Protein AF-A0A2E7S0J6-F1 (afdb_monomer_lite)

Secondary structure (DSSP, 8-state):
-HHHHHHHHTT----------HHHHHHHHHHHHHHHHHHHHS----EETTEE-S-TTTTTS----------PPPHHHHHHHHHHHHHHHHHHHHH---

Structure (mmCIF, N/CA/C/O backbone):
data_AF-A0A2E7S0J6-F1
#
_entry.id   AF-A0A2E7S0J6-F1
#
loop_
_atom_site.group_PDB
_atom_site.id
_atom_site.type_symbol
_atom_site.label_atom_id
_atom_site.label_alt_id
_atom_site.label_comp_id
_atom_site.label_asym_id
_atom_site.label_entity_id
_atom_site.label_seq_id
_atom_site.pdbx_PDB_ins_code
_atom_site.Cartn_x
_atom_site.Cartn_y
_atom_site.Cartn_z
_atom_site.occupancy
_atom_site.B_iso_or_equiv
_atom_site.auth_seq_id
_atom_site.auth_comp_id
_atom_site.auth_asym_id
_atom_site.auth_atom_id
_atom_site.pdbx_PDB_model_num
ATOM 1 N N . MET A 1 1 ? 84.518 6.865 -29.462 1.00 58.78 1 MET A N 1
ATOM 2 C CA . MET A 1 1 ? 83.332 7.429 -30.148 1.00 58.78 1 MET A CA 1
ATOM 3 C C . MET A 1 1 ? 82.406 6.373 -30.753 1.00 58.78 1 MET A C 1
ATOM 5 O O . MET A 1 1 ? 81.210 6.608 -30.742 1.00 58.78 1 MET A O 1
ATOM 9 N N . SER A 1 2 ? 82.886 5.210 -31.217 1.00 65.56 2 SER A N 1
ATOM 10 C CA . SER A 1 2 ? 82.005 4.215 -31.869 1.00 65.56 2 SER A CA 1
ATOM 11 C C . SER A 1 2 ? 81.203 3.312 -30.915 1.00 65.56 2 SER A C 1
ATOM 13 O O . SER A 1 2 ? 80.087 2.933 -31.247 1.00 65.56 2 SER A O 1
ATOM 15 N N . VAL A 1 3 ? 81.722 2.993 -29.720 1.00 69.75 3 VAL A N 1
ATOM 16 C CA . VAL A 1 3 ? 81.033 2.088 -28.767 1.00 69.75 3 VAL A CA 1
ATOM 17 C C . VAL A 1 3 ? 79.900 2.761 -27.982 1.00 69.75 3 VAL A C 1
ATOM 19 O O . VAL A 1 3 ? 78.890 2.122 -27.703 1.00 69.75 3 VAL A O 1
ATOM 22 N N . GLU A 1 4 ? 80.011 4.063 -27.696 1.00 66.81 4 GLU A N 1
ATOM 23 C CA . GLU A 1 4 ? 78.923 4.835 -27.069 1.00 66.81 4 GLU A CA 1
ATOM 24 C C . GLU A 1 4 ? 77.721 5.004 -28.006 1.00 66.81 4 GLU A C 1
ATOM 26 O O . GLU A 1 4 ? 76.576 4.984 -27.559 1.00 66.81 4 GLU A O 1
ATOM 31 N N . LEU A 1 5 ? 77.969 5.128 -29.315 1.00 67.00 5 LEU A N 1
ATOM 32 C CA . LEU A 1 5 ? 76.901 5.241 -30.306 1.00 67.00 5 LEU A CA 1
ATOM 33 C C . LEU A 1 5 ? 76.135 3.918 -30.449 1.00 67.00 5 LEU A C 1
ATOM 35 O O . LEU A 1 5 ? 74.914 3.931 -30.565 1.00 67.00 5 LEU A O 1
ATOM 39 N N . ILE A 1 6 ? 76.837 2.782 -30.370 1.00 65.06 6 ILE A N 1
ATOM 40 C CA . ILE A 1 6 ? 76.232 1.443 -30.430 1.00 65.06 6 ILE A CA 1
ATOM 41 C C . ILE A 1 6 ? 75.335 1.181 -29.210 1.00 65.06 6 ILE A C 1
ATOM 43 O O . ILE A 1 6 ? 74.205 0.735 -29.382 1.00 65.06 6 ILE A O 1
ATOM 47 N N . LEU A 1 7 ? 75.765 1.542 -27.994 1.00 63.56 7 LEU A N 1
ATOM 48 C CA . LEU A 1 7 ? 74.927 1.385 -26.792 1.00 63.56 7 LEU A CA 1
ATOM 49 C C . LEU A 1 7 ? 73.720 2.334 -26.760 1.00 63.56 7 LEU A C 1
ATOM 51 O O . LEU A 1 7 ? 72.706 2.032 -26.133 1.00 63.56 7 LEU A O 1
ATOM 55 N N . ARG A 1 8 ? 73.801 3.473 -27.452 1.00 63.22 8 ARG A N 1
ATOM 56 C CA . ARG A 1 8 ? 72.710 4.451 -27.531 1.00 63.22 8 ARG A CA 1
ATOM 57 C C . ARG A 1 8 ? 71.636 4.076 -28.560 1.00 63.22 8 ARG A C 1
ATOM 59 O O . ARG A 1 8 ? 70.499 4.521 -28.415 1.00 63.22 8 ARG A O 1
ATOM 66 N N . LEU A 1 9 ? 71.954 3.245 -29.556 1.00 58.62 9 LEU A N 1
ATOM 67 C CA . LEU A 1 9 ? 70.972 2.760 -30.536 1.00 58.62 9 LEU A CA 1
ATOM 68 C C . LEU A 1 9 ? 70.110 1.600 -30.014 1.00 58.62 9 LEU A C 1
ATOM 70 O O . LEU A 1 9 ? 68.964 1.483 -30.437 1.00 58.62 9 LEU A O 1
ATOM 74 N N . GLU A 1 10 ? 70.599 0.832 -29.037 1.00 60.88 10 GLU A N 1
ATOM 75 C CA . GLU A 1 10 ? 69.821 -0.233 -28.379 1.00 60.88 10 GLU A CA 1
ATOM 76 C C . GLU A 1 10 ? 68.797 0.315 -27.364 1.00 60.88 10 GLU A C 1
ATOM 78 O O . GLU A 1 10 ? 67.852 -0.361 -26.970 1.00 60.88 10 GLU A O 1
ATOM 83 N N . GLN A 1 11 ? 68.943 1.579 -26.953 1.00 57.50 11 GLN A N 1
ATOM 84 C CA . GLN A 1 11 ? 68.026 2.247 -26.025 1.00 57.50 11 GLN A CA 1
ATOM 85 C C . GLN A 1 11 ? 66.912 3.041 -26.718 1.00 57.50 11 GLN A C 1
ATOM 87 O O . GLN A 1 11 ? 66.322 3.917 -26.089 1.00 57.50 11 GLN A O 1
ATOM 92 N N . ARG A 1 12 ? 66.581 2.784 -27.991 1.00 54.62 12 ARG A N 1
ATOM 93 C CA . ARG A 1 12 ? 65.326 3.305 -28.560 1.00 54.62 12 ARG A CA 1
ATOM 94 C C . ARG A 1 12 ? 64.171 2.572 -27.865 1.00 54.62 12 ARG A C 1
ATOM 96 O O . ARG A 1 12 ? 63.963 1.401 -28.171 1.00 54.62 12 ARG A O 1
ATOM 103 N N . PRO A 1 13 ? 63.408 3.204 -26.948 1.00 55.19 13 PRO A N 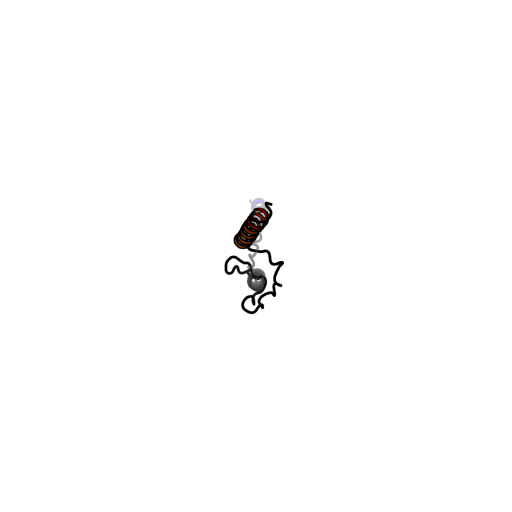1
ATOM 104 C CA . PRO A 1 13 ? 62.209 2.565 -26.444 1.00 55.19 13 PRO A CA 1
ATOM 105 C C . PRO A 1 13 ? 61.299 2.327 -27.646 1.00 55.19 13 PRO A C 1
ATOM 107 O O . PRO A 1 13 ? 60.993 3.254 -28.401 1.00 55.19 13 PRO A O 1
ATOM 110 N N . GLU A 1 14 ? 60.921 1.071 -27.844 1.00 60.53 14 GLU A N 1
ATOM 111 C CA . GLU A 1 14 ? 59.911 0.678 -28.808 1.00 60.53 14 GLU A CA 1
ATOM 112 C C . GLU A 1 14 ? 58.650 1.499 -28.520 1.00 60.53 14 GLU A C 1
ATOM 114 O O . GLU A 1 14 ? 57.999 1.337 -27.482 1.00 60.53 14 GLU A O 1
ATOM 119 N N . SER A 1 15 ? 58.362 2.461 -29.401 1.00 60.53 15 SER A N 1
ATOM 120 C CA . SER A 1 15 ? 57.162 3.285 -29.335 1.00 60.53 15 SER A CA 1
ATOM 121 C C . SER A 1 15 ? 55.959 2.362 -29.451 1.00 60.53 15 SER A C 1
ATOM 123 O O . SER A 1 15 ? 55.532 2.027 -30.553 1.00 60.53 15 SER A O 1
ATOM 125 N N . ARG A 1 16 ? 55.415 1.934 -28.308 1.00 64.44 16 ARG A N 1
ATOM 126 C CA . ARG A 1 16 ? 54.179 1.156 -28.269 1.00 64.44 16 ARG A CA 1
ATOM 127 C C . ARG A 1 16 ? 53.093 2.010 -28.918 1.00 64.44 16 ARG A C 1
ATOM 129 O O . ARG A 1 16 ? 52.793 3.082 -28.383 1.00 64.44 16 ARG A O 1
ATOM 136 N N . PRO A 1 17 ? 52.481 1.588 -30.036 1.00 57.62 17 PRO A N 1
ATOM 137 C CA . PRO A 1 17 ? 51.315 2.292 -30.529 1.00 57.62 17 PRO A CA 1
ATOM 138 C C . PRO A 1 17 ? 50.252 2.192 -29.436 1.00 57.62 17 PRO A C 1
ATOM 140 O O . PRO A 1 17 ? 49.837 1.097 -29.052 1.00 57.62 17 PRO A O 1
ATOM 143 N N . HIS A 1 18 ? 49.822 3.335 -28.898 1.00 60.22 18 HIS A N 1
ATOM 144 C CA . HIS A 1 18 ? 48.632 3.386 -28.062 1.00 60.22 18 HIS A CA 1
ATOM 145 C C . HIS A 1 18 ? 47.432 3.110 -28.973 1.00 60.22 18 HIS A C 1
ATOM 147 O O . HIS A 1 18 ? 46.756 4.016 -29.460 1.00 60.22 18 HIS A O 1
ATOM 153 N N . MET A 1 19 ? 47.191 1.826 -29.235 1.00 56.31 19 MET A N 1
ATOM 154 C CA . MET A 1 19 ? 45.958 1.341 -29.821 1.00 56.31 19 MET A CA 1
ATOM 155 C C . MET A 1 19 ? 44.833 1.749 -28.871 1.00 56.31 19 MET A C 1
ATOM 157 O O . MET A 1 19 ? 44.598 1.117 -27.835 1.00 56.31 19 MET A O 1
ATOM 161 N N . MET A 1 20 ? 44.097 2.806 -29.223 1.00 60.69 20 MET A N 1
ATOM 162 C CA . MET A 1 20 ? 42.721 2.953 -28.756 1.00 60.69 20 MET A CA 1
ATOM 163 C C . MET A 1 20 ? 41.924 1.828 -29.403 1.00 60.69 20 MET A C 1
ATOM 165 O O . MET A 1 20 ? 41.312 1.973 -30.452 1.00 60.69 20 MET A O 1
ATOM 169 N N . SER A 1 21 ? 42.028 0.666 -28.765 1.00 59.28 21 SER A N 1
ATOM 170 C CA . SER A 1 21 ? 41.320 -0.546 -29.107 1.00 59.28 21 SER A CA 1
ATOM 171 C C . SER A 1 21 ? 39.831 -0.229 -29.150 1.00 59.28 21 SER A C 1
ATOM 173 O O . SER A 1 21 ? 39.256 0.204 -28.150 1.00 59.28 21 SER A O 1
ATOM 175 N N . THR A 1 22 ? 39.203 -0.459 -30.300 1.00 61.31 22 THR A N 1
ATOM 176 C CA . THR A 1 22 ? 37.746 -0.461 -30.500 1.00 61.31 22 THR A CA 1
ATOM 177 C C . THR A 1 22 ? 37.030 -1.267 -29.403 1.00 61.31 22 THR A C 1
ATOM 179 O O . THR A 1 22 ? 35.914 -0.941 -29.007 1.00 61.31 22 THR A O 1
ATOM 182 N N . SER A 1 23 ? 37.731 -2.238 -28.807 1.00 63.56 23 SER A N 1
ATOM 183 C CA . SER A 1 23 ? 37.307 -3.016 -27.642 1.00 63.56 23 SER A CA 1
ATOM 184 C C . SER A 1 23 ? 37.005 -2.163 -26.397 1.00 63.56 23 SER A C 1
ATOM 186 O O . SER A 1 23 ? 36.071 -2.461 -25.663 1.00 63.56 23 SER A O 1
ATOM 188 N N . LYS A 1 24 ? 37.706 -1.036 -26.181 1.00 66.12 24 LYS A N 1
ATOM 189 C CA . LYS A 1 24 ? 37.417 -0.095 -25.078 1.00 66.12 24 LYS A CA 1
ATOM 190 C C . LYS A 1 24 ? 36.073 0.624 -25.268 1.00 66.12 24 LYS A C 1
ATOM 192 O O . LYS A 1 24 ? 35.376 0.882 -24.291 1.00 66.12 24 LYS A O 1
ATOM 197 N N . ARG A 1 25 ? 35.696 0.929 -26.518 1.00 73.12 25 ARG A N 1
ATOM 198 C CA . ARG A 1 25 ? 34.409 1.569 -26.859 1.00 73.12 25 ARG A CA 1
ATOM 199 C C . ARG A 1 25 ? 33.252 0.581 -26.692 1.00 73.12 25 ARG A C 1
ATOM 201 O O . ARG A 1 25 ? 32.229 0.943 -26.124 1.00 73.12 25 ARG A O 1
ATOM 208 N N . LEU A 1 26 ? 33.452 -0.670 -27.115 1.00 76.06 26 LEU A N 1
ATOM 209 C CA . LEU A 1 26 ? 32.486 -1.755 -26.914 1.00 76.06 26 LEU A CA 1
ATOM 210 C C . LEU A 1 26 ? 32.296 -2.083 -25.427 1.00 76.06 26 LEU A C 1
ATOM 212 O O . LEU A 1 26 ? 31.163 -2.165 -24.964 1.00 76.06 26 LEU A O 1
ATOM 216 N N . ALA A 1 27 ? 33.385 -2.176 -24.659 1.00 80.31 27 ALA A N 1
ATOM 217 C CA . ALA A 1 27 ? 33.323 -2.390 -23.213 1.00 80.31 27 ALA A CA 1
ATOM 218 C C . ALA A 1 27 ? 32.572 -1.254 -22.494 1.00 80.31 27 ALA A C 1
ATOM 220 O O . ALA A 1 27 ? 31.714 -1.515 -21.657 1.00 80.31 27 ALA A O 1
ATOM 221 N N . SER A 1 28 ? 32.833 0.005 -22.865 1.00 84.81 28 SER A N 1
ATOM 222 C CA . SER A 1 28 ? 32.105 1.160 -22.324 1.00 84.81 28 SER A CA 1
ATOM 223 C C . SER A 1 28 ? 30.610 1.134 -22.663 1.00 84.81 28 SER A C 1
ATOM 225 O O . SER A 1 28 ? 29.796 1.453 -21.798 1.00 84.81 28 SER A O 1
ATOM 227 N N . GLY A 1 29 ? 30.239 0.737 -23.885 1.00 85.56 29 GLY A N 1
ATOM 228 C CA . GLY A 1 29 ? 28.838 0.612 -24.293 1.00 85.56 29 GLY A CA 1
ATOM 229 C C . GLY A 1 29 ? 28.089 -0.474 -23.517 1.00 85.56 29 GLY A C 1
ATOM 230 O O . GLY A 1 29 ? 26.971 -0.244 -23.063 1.00 85.56 29 GLY A O 1
ATOM 231 N N . LEU A 1 30 ? 28.726 -1.628 -23.297 1.00 87.56 30 LEU A N 1
ATOM 232 C CA . LEU A 1 30 ? 28.146 -2.728 -22.519 1.00 87.56 30 LEU A CA 1
ATOM 233 C C . LEU A 1 30 ? 27.937 -2.357 -21.047 1.00 87.56 30 LEU A C 1
ATOM 235 O O . LEU A 1 30 ? 26.916 -2.720 -20.472 1.00 87.56 30 LEU A O 1
ATOM 239 N N . ILE A 1 31 ? 28.858 -1.596 -20.449 1.00 89.31 31 ILE A N 1
ATOM 240 C CA . ILE A 1 31 ? 28.717 -1.113 -19.066 1.00 89.31 31 ILE A CA 1
ATOM 241 C C . ILE A 1 31 ? 27.526 -0.156 -18.937 1.00 89.31 31 ILE A C 1
ATOM 243 O O . ILE A 1 31 ? 26.740 -0.284 -18.001 1.00 89.31 31 ILE A O 1
ATOM 247 N N . LEU A 1 32 ? 27.357 0.775 -19.882 1.00 87.00 32 LEU A N 1
ATOM 248 C CA . LEU A 1 32 ? 26.215 1.696 -19.878 1.00 87.00 32 LEU A CA 1
ATOM 249 C C . LEU A 1 32 ? 24.884 0.961 -20.064 1.00 87.00 32 LEU A C 1
ATOM 251 O O . LEU A 1 32 ? 23.917 1.263 -19.367 1.00 87.00 32 LEU A O 1
ATOM 255 N N . LEU A 1 33 ? 24.842 -0.028 -20.959 1.00 86.06 33 LEU A N 1
ATOM 256 C CA . LEU A 1 33 ? 23.652 -0.848 -21.172 1.00 86.06 33 LEU A CA 1
ATOM 257 C C . LEU A 1 33 ? 23.302 -1.674 -19.926 1.00 86.06 33 LEU A C 1
ATOM 259 O O . LEU A 1 33 ? 22.137 -1.740 -19.542 1.00 86.06 33 LEU A O 1
ATOM 263 N N . ALA A 1 34 ? 24.306 -2.257 -19.267 1.00 85.38 34 ALA A N 1
ATOM 264 C CA . ALA A 1 34 ? 24.117 -2.995 -18.024 1.00 85.38 34 ALA A CA 1
ATOM 265 C C . ALA A 1 34 ? 23.596 -2.089 -16.896 1.00 85.38 34 ALA A C 1
ATOM 267 O O . ALA A 1 34 ? 22.650 -2.464 -16.212 1.00 85.38 34 ALA A O 1
ATOM 268 N N . ALA A 1 35 ? 24.154 -0.885 -16.740 1.00 82.44 35 ALA A N 1
ATOM 269 C CA . ALA A 1 35 ? 23.709 0.080 -15.734 1.00 82.44 35 ALA A CA 1
ATOM 270 C C . ALA A 1 35 ? 22.273 0.581 -15.980 1.00 82.44 35 ALA A C 1
ATOM 272 O O . ALA A 1 35 ? 21.498 0.739 -15.039 1.00 82.44 35 ALA A O 1
ATOM 273 N N . ALA A 1 36 ? 21.891 0.801 -17.241 1.00 80.94 36 ALA A N 1
ATOM 274 C CA . ALA A 1 36 ? 20.520 1.167 -17.591 1.00 80.94 36 ALA A CA 1
ATOM 275 C C . ALA A 1 36 ? 19.537 0.004 -17.357 1.00 80.94 36 ALA A C 1
ATOM 277 O O . ALA A 1 36 ? 18.433 0.215 -16.856 1.00 80.94 36 ALA A O 1
ATOM 278 N N . GLY A 1 37 ? 19.944 -1.230 -17.6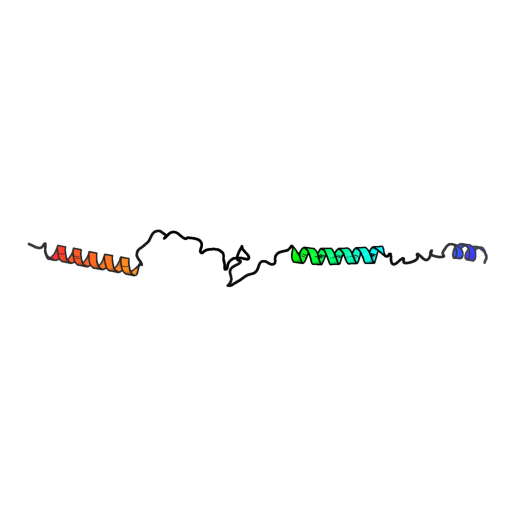74 1.00 79.25 37 GLY A N 1
ATOM 279 C CA . GLY A 1 37 ? 19.135 -2.428 -17.451 1.00 79.25 37 GLY A CA 1
ATOM 280 C C . GLY A 1 37 ? 18.895 -2.722 -15.969 1.00 79.25 37 GLY A C 1
ATOM 281 O O . GLY A 1 37 ? 17.776 -3.059 -15.584 1.00 79.25 37 GLY A O 1
ATOM 282 N N . THR A 1 38 ? 19.905 -2.546 -15.112 1.00 72.19 38 THR A N 1
ATOM 283 C CA . THR A 1 38 ? 19.750 -2.773 -13.667 1.00 72.19 38 THR A CA 1
ATOM 284 C C . THR A 1 38 ? 18.857 -1.733 -13.001 1.00 72.19 38 THR A C 1
ATOM 286 O O . THR A 1 38 ? 18.119 -2.097 -12.092 1.00 72.19 38 THR A O 1
ATOM 289 N N . ALA A 1 39 ? 18.836 -0.483 -13.472 1.00 68.19 39 ALA A N 1
ATOM 290 C CA . ALA A 1 39 ? 17.933 0.546 -12.952 1.00 68.19 39 ALA A CA 1
ATOM 291 C C . ALA A 1 39 ? 16.444 0.247 -13.223 1.00 68.19 39 ALA A C 1
ATOM 293 O O . ALA A 1 39 ? 15.593 0.627 -12.427 1.00 68.19 39 ALA A O 1
ATOM 294 N N . GLY A 1 40 ? 16.123 -0.450 -14.321 1.00 66.19 40 GLY A N 1
ATOM 295 C CA . GLY A 1 40 ? 14.754 -0.892 -14.620 1.00 66.19 40 GLY A CA 1
ATOM 296 C C . GLY A 1 40 ? 14.326 -2.161 -13.872 1.00 66.19 40 GLY A C 1
ATOM 297 O O . GLY A 1 40 ? 13.134 -2.386 -13.686 1.00 66.19 40 GLY A O 1
ATOM 298 N N . LEU A 1 41 ? 15.287 -2.987 -13.443 1.00 65.19 41 LEU A N 1
ATOM 299 C CA . LEU A 1 41 ? 15.042 -4.237 -12.709 1.00 65.19 41 LEU A CA 1
ATOM 300 C C . LEU A 1 41 ? 15.087 -4.047 -11.183 1.00 65.19 41 LEU A C 1
ATOM 302 O O . LEU A 1 41 ? 14.420 -4.776 -10.450 1.00 65.19 41 LEU A O 1
ATOM 306 N N . ALA A 1 42 ? 15.858 -3.073 -10.696 1.00 66.88 42 ALA A N 1
ATOM 307 C CA . ALA A 1 42 ? 15.871 -2.669 -9.299 1.00 66.88 42 ALA A CA 1
ATOM 308 C C . ALA A 1 42 ? 14.640 -1.795 -9.023 1.00 66.88 42 ALA A C 1
ATOM 310 O O . ALA A 1 42 ? 14.648 -0.590 -9.264 1.00 66.88 42 ALA A O 1
ATOM 311 N N . GLY A 1 43 ? 13.558 -2.407 -8.540 1.00 64.25 43 GLY A N 1
ATOM 312 C CA . GLY A 1 43 ? 12.361 -1.671 -8.137 1.00 64.25 43 GLY A CA 1
ATOM 313 C C . GLY A 1 43 ? 12.698 -0.595 -7.100 1.00 64.25 43 GLY A C 1
ATOM 314 O O . GLY A 1 43 ? 13.292 -0.884 -6.062 1.00 64.25 43 GLY A O 1
ATOM 315 N N . CYS A 1 44 ? 12.321 0.654 -7.369 1.00 71.88 44 CYS A N 1
ATOM 316 C CA . CYS A 1 44 ? 12.381 1.718 -6.375 1.00 71.88 44 CYS A CA 1
ATOM 317 C C . CYS A 1 44 ? 11.190 1.529 -5.432 1.00 71.88 44 CYS A C 1
ATOM 319 O O . CYS A 1 44 ? 10.041 1.691 -5.839 1.00 71.88 44 CYS A O 1
ATOM 321 N N . GLN A 1 45 ? 11.453 1.111 -4.197 1.00 64.81 45 GLN A N 1
ATOM 322 C CA . GLN A 1 45 ? 10.410 0.904 -3.201 1.00 64.81 45 GLN A CA 1
ATOM 323 C C . GLN A 1 45 ? 9.769 2.263 -2.865 1.00 64.81 45 GLN A C 1
ATOM 325 O O . GLN A 1 45 ? 10.389 3.114 -2.230 1.00 64.81 45 GLN A O 1
ATOM 330 N N . THR A 1 46 ? 8.551 2.508 -3.346 1.00 66.44 46 THR A N 1
ATOM 331 C CA . THR A 1 46 ? 7.878 3.801 -3.178 1.00 66.44 46 THR A CA 1
ATOM 332 C C . THR A 1 46 ? 7.227 3.899 -1.800 1.00 66.44 46 THR A C 1
ATOM 334 O O . THR A 1 46 ? 6.458 3.021 -1.412 1.00 66.44 46 THR A O 1
ATOM 337 N N . THR A 1 47 ? 7.498 4.985 -1.075 1.00 66.25 47 THR A N 1
ATOM 338 C CA . THR A 1 47 ? 6.767 5.346 0.148 1.00 66.25 47 THR A CA 1
ATOM 339 C C . THR A 1 47 ? 5.588 6.248 -0.213 1.00 66.25 47 THR A C 1
ATOM 341 O O . THR A 1 47 ? 5.758 7.259 -0.895 1.00 66.25 47 THR A O 1
ATOM 344 N N . VAL A 1 48 ? 4.382 5.876 0.211 1.00 69.75 48 VAL A N 1
ATOM 345 C CA . VAL A 1 48 ? 3.158 6.662 0.002 1.00 69.75 48 VAL A CA 1
ATOM 346 C C . VAL A 1 48 ? 2.467 6.798 1.354 1.00 69.75 48 VAL A C 1
ATOM 348 O O . VAL A 1 48 ? 2.219 5.806 2.033 1.00 69.75 48 VAL A O 1
ATOM 351 N N . GLY A 1 49 ? 2.196 8.032 1.788 1.00 69.94 49 GLY A N 1
ATOM 352 C CA . GLY A 1 49 ? 1.518 8.281 3.069 1.00 69.94 49 GLY A CA 1
ATOM 353 C C . GLY A 1 49 ? 2.289 7.811 4.313 1.00 69.94 49 GLY A C 1
ATOM 354 O O . GLY A 1 49 ? 1.677 7.578 5.348 1.00 69.94 49 GLY A O 1
ATOM 355 N N . GLY A 1 50 ? 3.614 7.642 4.224 1.00 70.31 50 GLY A N 1
ATOM 356 C CA . GLY A 1 50 ? 4.444 7.156 5.333 1.00 70.31 50 GLY A CA 1
ATOM 357 C C . GLY A 1 50 ? 4.446 5.633 5.517 1.00 70.31 50 GLY A C 1
ATOM 358 O O . GLY A 1 50 ? 5.126 5.144 6.415 1.00 70.31 50 GLY A O 1
ATOM 359 N N . GLN A 1 51 ? 3.743 4.880 4.664 1.00 64.12 51 GLN A N 1
ATOM 360 C CA . GLN A 1 51 ? 3.839 3.422 4.590 1.00 64.12 51 GLN A CA 1
ATOM 361 C C . GLN A 1 51 ? 4.581 2.989 3.328 1.00 64.12 51 GLN A C 1
ATOM 363 O O . GLN A 1 51 ? 4.508 3.624 2.273 1.00 64.12 51 GLN A O 1
ATOM 368 N N . THR A 1 52 ? 5.300 1.878 3.445 1.00 68.56 52 THR A N 1
ATOM 369 C CA . THR A 1 52 ? 5.964 1.232 2.319 1.00 68.56 52 THR A CA 1
ATOM 370 C C . THR A 1 52 ? 5.069 0.112 1.822 1.00 68.56 52 THR A C 1
ATOM 372 O O . THR A 1 52 ? 5.077 -0.987 2.377 1.00 68.56 52 THR A O 1
ATOM 375 N N . LEU A 1 53 ? 4.235 0.410 0.826 1.00 69.56 53 LEU A N 1
ATOM 376 C CA . LEU A 1 53 ? 3.225 -0.543 0.389 1.00 69.56 53 LEU A CA 1
ATOM 377 C C . LEU A 1 53 ? 3.878 -1.661 -0.445 1.00 69.56 53 LEU A C 1
ATOM 379 O O . LEU A 1 53 ? 4.625 -1.368 -1.382 1.00 69.56 53 LEU A O 1
ATOM 383 N N . PRO A 1 54 ? 3.641 -2.942 -0.097 1.00 66.38 54 PRO A N 1
ATOM 384 C CA . PRO A 1 54 ? 4.319 -4.084 -0.711 1.00 66.38 54 PRO A CA 1
ATOM 385 C C . PRO A 1 54 ? 3.886 -4.354 -2.159 1.00 66.38 54 PRO A C 1
ATOM 387 O O . PRO A 1 54 ? 4.578 -5.082 -2.870 1.00 66.38 54 PRO A O 1
ATOM 390 N N . SER A 1 55 ? 2.773 -3.772 -2.617 1.00 70.38 55 SER A N 1
ATOM 391 C CA . SER A 1 55 ? 2.230 -3.970 -3.962 1.00 70.38 55 SER A CA 1
ATOM 392 C C . SER A 1 55 ? 2.047 -2.637 -4.704 1.00 70.38 55 SER A C 1
ATOM 394 O O . SER A 1 55 ? 1.574 -1.642 -4.155 1.00 70.38 55 SER A O 1
ATOM 396 N N . GLY A 1 56 ? 2.387 -2.614 -6.000 1.00 73.75 56 GLY A N 1
ATOM 397 C CA . GLY A 1 56 ? 2.152 -1.455 -6.879 1.00 73.75 56 GLY A CA 1
ATOM 398 C C . GLY A 1 56 ? 0.670 -1.210 -7.205 1.00 73.75 56 GLY A C 1
ATOM 399 O O . GLY A 1 56 ? 0.325 -0.187 -7.788 1.00 73.75 56 GLY A O 1
ATOM 400 N N . TYR A 1 57 ? -0.206 -2.137 -6.810 1.00 74.38 57 TYR A N 1
ATOM 401 C CA . TYR A 1 57 ? -1.655 -2.072 -6.997 1.00 74.38 57 TYR A CA 1
ATOM 402 C C . TYR A 1 57 ? -2.399 -1.761 -5.702 1.00 74.38 57 TYR A C 1
ATOM 404 O O . TYR A 1 57 ? -3.588 -2.023 -5.630 1.00 74.38 57 TYR A O 1
ATOM 412 N N . TYR A 1 58 ? -1.750 -1.174 -4.698 1.00 72.31 58 TYR A N 1
ATOM 413 C CA . TYR A 1 58 ? -2.361 -0.907 -3.391 1.00 72.31 58 TYR A CA 1
ATOM 414 C C . TYR A 1 58 ? -3.693 -0.128 -3.424 1.00 72.31 58 TYR A C 1
ATOM 416 O O . TYR A 1 58 ? -4.475 -0.205 -2.489 1.00 72.31 58 TYR A O 1
ATOM 424 N N . LEU A 1 59 ? -3.972 0.623 -4.497 1.00 74.44 59 LEU A N 1
ATOM 425 C CA . LEU A 1 59 ? -5.254 1.317 -4.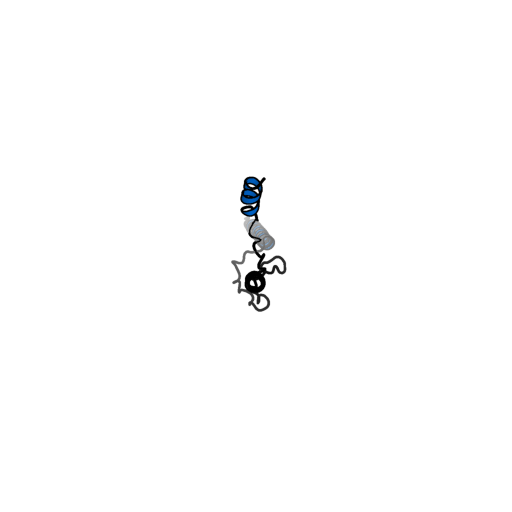707 1.00 74.44 59 LEU A CA 1
ATOM 426 C C . LEU A 1 59 ? -6.400 0.386 -5.142 1.00 74.44 59 LEU A C 1
ATOM 428 O O . LEU A 1 59 ? -7.563 0.784 -5.135 1.00 74.44 59 LEU A O 1
ATOM 432 N N . ARG A 1 60 ? -6.055 -0.805 -5.629 1.00 76.38 60 ARG A N 1
ATOM 433 C CA . ARG A 1 60 ? -6.949 -1.873 -6.095 1.00 76.38 60 ARG A CA 1
ATOM 434 C C . ARG A 1 60 ? -6.853 -3.125 -5.229 1.00 76.38 60 ARG A C 1
ATOM 436 O O . ARG A 1 60 ? -7.637 -4.035 -5.445 1.00 76.38 60 ARG A O 1
ATOM 443 N N . ASP A 1 61 ? -5.876 -3.176 -4.330 1.00 73.00 61 ASP A N 1
ATOM 444 C CA . ASP A 1 61 ? -5.765 -4.205 -3.309 1.00 73.00 61 ASP A CA 1
ATOM 445 C C . ASP A 1 61 ? -6.959 -4.024 -2.377 1.00 73.00 61 ASP A C 1
ATOM 447 O O . ASP A 1 61 ? -7.212 -2.924 -1.872 1.00 73.00 61 ASP A O 1
ATOM 451 N N . ASP A 1 62 ? -7.763 -5.071 -2.267 1.00 72.06 62 ASP A N 1
ATOM 452 C CA . ASP A 1 62 ? -9.002 -5.025 -1.515 1.00 72.06 62 ASP A CA 1
ATOM 453 C C . ASP A 1 62 ? -8.702 -4.641 -0.064 1.00 72.06 62 ASP A C 1
ATOM 455 O O . ASP A 1 62 ? -7.638 -4.954 0.481 1.00 72.06 62 ASP A O 1
ATOM 459 N N . VAL A 1 63 ? -9.657 -3.978 0.596 1.00 73.06 63 VAL A N 1
ATOM 460 C CA . VAL A 1 63 ? -9.578 -3.780 2.046 1.00 73.06 63 VAL A CA 1
ATOM 461 C C . VAL A 1 63 ? -9.376 -5.156 2.669 1.00 73.06 63 VAL A C 1
ATOM 463 O O . VAL A 1 63 ? -10.262 -6.008 2.584 1.00 73.06 63 VAL A O 1
ATOM 466 N N . GLN A 1 64 ? -8.201 -5.386 3.263 1.00 72.94 64 GLN A N 1
ATOM 467 C CA . GLN A 1 64 ? -7.941 -6.615 3.997 1.00 72.94 64 GLN A CA 1
ATOM 468 C C . GLN A 1 64 ? -9.064 -6.773 5.021 1.00 72.94 64 GLN A C 1
ATOM 470 O O . GLN A 1 64 ? -9.275 -5.903 5.863 1.00 72.94 64 GLN A O 1
ATOM 475 N N . TYR A 1 65 ? -9.840 -7.845 4.897 1.00 76.12 65 TYR A N 1
ATOM 476 C CA . TYR A 1 65 ? -10.935 -8.113 5.813 1.00 76.12 65 TYR A CA 1
ATOM 477 C C . TYR A 1 65 ? -10.353 -8.327 7.212 1.00 76.12 65 TYR A C 1
ATOM 479 O O . TYR A 1 65 ? -9.690 -9.331 7.474 1.00 76.12 65 TYR A O 1
ATOM 487 N N . PHE A 1 66 ? -10.594 -7.370 8.104 1.00 76.31 66 PHE A N 1
ATOM 488 C CA . PHE A 1 66 ? -10.306 -7.513 9.521 1.00 76.31 66 PHE A CA 1
ATOM 489 C C . PHE A 1 66 ? -11.605 -7.961 10.192 1.00 76.31 66 PHE A C 1
ATOM 491 O O . PHE A 1 66 ? -12.555 -7.173 10.225 1.00 76.31 66 PHE A O 1
ATOM 498 N N . PRO A 1 67 ? -11.702 -9.211 10.683 1.00 81.50 67 PRO A N 1
ATOM 499 C CA . PRO A 1 67 ? -12.848 -9.593 11.492 1.00 81.50 67 PRO A CA 1
ATOM 500 C C . PRO A 1 67 ? -12.929 -8.644 12.689 1.00 81.50 67 PRO A C 1
ATOM 502 O O . PRO A 1 67 ? -11.897 -8.222 13.221 1.00 81.50 67 PRO A O 1
ATOM 505 N N . SER A 1 68 ? -14.148 -8.302 13.103 1.00 81.56 68 SER A N 1
ATOM 506 C CA . SER A 1 68 ? -14.364 -7.548 14.336 1.00 81.56 68 SER A CA 1
ATOM 507 C C . SER A 1 68 ? -13.629 -8.259 15.472 1.00 81.56 68 SER A C 1
ATOM 509 O O . SER A 1 68 ? -13.836 -9.455 15.700 1.00 81.56 68 SER A O 1
ATOM 511 N N . GLY A 1 69 ? -12.711 -7.537 16.116 1.00 82.31 69 GLY A N 1
ATOM 512 C CA . GLY A 1 69 ? -11.978 -8.042 17.268 1.00 82.31 69 GLY A CA 1
ATOM 513 C C . GLY A 1 69 ? -12.921 -8.319 18.442 1.00 82.31 69 GLY A C 1
ATOM 514 O O . GLY A 1 69 ? -14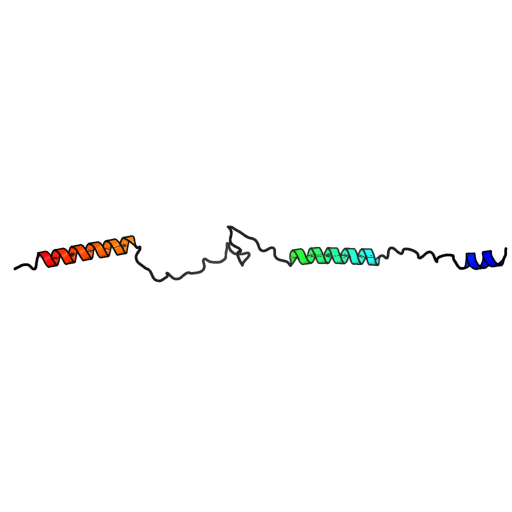.118 -8.042 18.362 1.00 82.31 69 GLY A O 1
ATOM 515 N N . PRO A 1 70 ? -12.408 -8.868 19.552 1.00 82.62 70 PRO A N 1
ATOM 516 C CA . PRO A 1 70 ? -13.185 -8.929 20.780 1.00 82.62 70 PRO A CA 1
ATOM 517 C C . PRO A 1 70 ? -13.628 -7.511 21.169 1.00 82.62 70 PRO A C 1
ATOM 519 O O . PRO A 1 70 ? -12.798 -6.647 21.454 1.00 82.62 70 PRO A O 1
ATOM 522 N N . GLU A 1 71 ? -14.938 -7.280 21.140 1.00 82.75 71 GLU A N 1
ATOM 523 C CA . GLU A 1 71 ? -15.548 -6.008 21.518 1.00 82.75 71 GLU A CA 1
ATOM 524 C C . GLU A 1 71 ? -15.458 -5.856 23.041 1.00 82.75 71 GLU A C 1
ATOM 526 O O . GLU A 1 71 ? -16.045 -6.638 23.791 1.00 82.75 71 GLU A O 1
ATOM 531 N N . PHE A 1 72 ? -14.707 -4.860 23.506 1.00 84.69 72 PHE A N 1
ATOM 532 C CA . PHE A 1 72 ? -14.710 -4.432 24.902 1.00 84.69 72 PHE A CA 1
ATOM 533 C C . PHE A 1 72 ? -15.527 -3.149 25.021 1.00 84.69 72 PHE A C 1
ATOM 535 O O . PHE A 1 72 ? -15.566 -2.321 24.107 1.00 84.69 72 PHE A O 1
ATOM 542 N N . LEU A 1 73 ? -16.208 -2.976 26.150 1.00 86.50 73 LEU A N 1
ATOM 543 C CA . LEU A 1 73 ? -16.946 -1.748 26.393 1.00 86.50 73 LEU A CA 1
ATOM 544 C C . LEU A 1 73 ? -15.946 -0.593 26.528 1.00 86.50 73 LEU A C 1
ATOM 546 O O . LEU A 1 73 ? -14.890 -0.716 27.147 1.00 86.50 73 LEU A O 1
ATOM 550 N N . LEU A 1 74 ? -16.281 0.560 25.946 1.00 89.56 74 LEU A N 1
ATOM 551 C CA . LEU A 1 74 ? -15.502 1.774 26.175 1.00 89.56 74 LEU A CA 1
ATOM 552 C C . LEU A 1 74 ? -15.445 2.039 27.683 1.00 89.56 74 LEU A C 1
ATOM 554 O O . LEU A 1 74 ? -16.458 1.903 28.369 1.00 89.56 74 LEU A O 1
ATOM 558 N N . TYR A 1 75 ? -14.296 2.494 28.185 1.00 91.44 75 TYR A N 1
ATOM 559 C CA . TYR A 1 75 ? -14.084 2.761 29.615 1.00 91.44 75 TYR A CA 1
ATOM 560 C C . TYR A 1 75 ? -15.225 3.569 30.254 1.00 91.44 75 TYR A C 1
ATOM 562 O O . TYR A 1 75 ? -15.704 3.251 31.340 1.00 91.44 75 TYR A O 1
ATOM 570 N N . ASN A 1 76 ? -15.715 4.590 29.546 1.00 91.94 76 ASN A N 1
ATOM 571 C CA . ASN A 1 76 ? -16.813 5.437 30.013 1.00 91.94 76 ASN A CA 1
ATOM 572 C C . ASN A 1 76 ? -18.133 4.665 30.153 1.00 91.94 76 ASN A C 1
ATOM 574 O O . ASN A 1 76 ? -18.915 4.930 31.063 1.00 91.94 76 ASN A O 1
ATOM 578 N N . THR A 1 77 ? -18.378 3.714 29.255 1.00 92.44 77 THR A N 1
ATOM 579 C CA . THR A 1 77 ? -19.561 2.857 29.268 1.00 92.44 77 THR A CA 1
ATOM 580 C C . THR A 1 77 ? -19.492 1.854 30.416 1.00 92.44 77 THR A C 1
ATOM 582 O O . THR A 1 77 ? -20.474 1.711 31.139 1.00 92.44 77 THR A O 1
ATOM 585 N N . GLU A 1 78 ? -18.338 1.220 30.644 1.00 94.06 78 GLU A N 1
ATOM 586 C CA . GLU A 1 78 ? -18.123 0.333 31.801 1.00 94.06 78 GLU A CA 1
ATOM 587 C C . GLU A 1 78 ? -18.332 1.072 33.124 1.00 94.06 78 GLU A C 1
ATOM 589 O O . GLU A 1 78 ? -19.106 0.623 33.969 1.00 94.06 78 GLU A O 1
ATOM 594 N N . ARG A 1 79 ? -17.722 2.257 33.267 1.00 93.50 79 ARG A N 1
ATOM 595 C CA . ARG A 1 79 ? -17.899 3.144 34.428 1.00 93.50 79 ARG A CA 1
ATOM 596 C C . ARG A 1 79 ? -19.367 3.477 34.680 1.00 93.50 79 ARG A C 1
ATOM 598 O O . ARG A 1 79 ? -19.809 3.441 35.823 1.00 93.50 79 ARG A O 1
ATOM 605 N N . ALA A 1 80 ? -20.122 3.797 33.630 1.00 94.00 80 ALA A N 1
ATOM 606 C CA . ALA A 1 80 ? -21.537 4.134 33.760 1.00 94.00 80 ALA A CA 1
ATOM 607 C C . ALA A 1 80 ? -22.390 2.932 34.203 1.00 94.00 80 ALA A C 1
ATOM 609 O O . ALA A 1 80 ? -23.344 3.107 34.962 1.00 94.00 80 ALA A O 1
ATOM 610 N N . TYR A 1 81 ? -22.060 1.715 33.753 1.00 93.19 81 TYR A N 1
ATOM 611 C CA . TYR A 1 81 ? -22.727 0.498 34.221 1.00 93.19 81 TYR A CA 1
ATOM 612 C C . TYR A 1 81 ? -22.411 0.201 35.685 1.00 93.19 81 TYR A C 1
ATOM 614 O O . TYR A 1 81 ? -23.345 -0.035 36.445 1.00 93.19 81 TYR A O 1
ATOM 622 N N . GLN A 1 82 ? -21.140 0.291 36.082 1.00 93.56 82 GLN A N 1
ATOM 623 C CA . GLN A 1 82 ? -20.714 0.099 37.473 1.00 93.56 82 GLN A CA 1
ATOM 624 C C . GLN A 1 82 ? -21.436 1.071 38.408 1.00 93.56 82 GLN A C 1
ATOM 626 O O . GLN A 1 82 ? -22.083 0.643 39.354 1.00 93.56 82 GLN A O 1
ATOM 631 N N . GLN A 1 83 ? -21.447 2.364 38.074 1.00 93.88 83 GLN A N 1
ATOM 632 C CA . GLN A 1 83 ? -22.132 3.380 38.878 1.00 93.88 83 GLN A CA 1
ATOM 633 C C . GLN A 1 83 ? -23.643 3.157 38.978 1.00 93.88 83 GLN A C 1
ATOM 635 O O . GLN A 1 83 ? -24.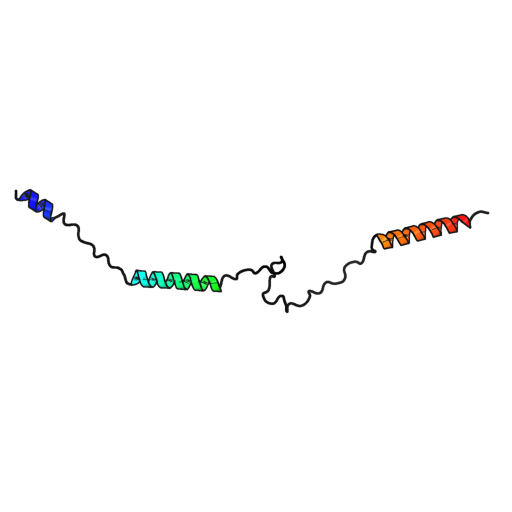240 3.471 40.006 1.00 93.88 83 GLN A O 1
ATOM 640 N N . ARG A 1 84 ? -24.293 2.662 37.914 1.00 92.44 84 ARG A N 1
ATOM 641 C CA . ARG A 1 84 ? -25.716 2.296 37.986 1.00 92.44 84 ARG A CA 1
ATOM 642 C C . ARG A 1 84 ? -25.943 1.088 38.880 1.00 92.44 84 ARG A C 1
ATOM 644 O O . ARG A 1 84 ? -26.922 1.079 39.611 1.00 92.44 84 ARG A O 1
ATOM 651 N N . GLN A 1 85 ? -25.069 0.094 38.799 1.00 93.06 85 GLN A N 1
ATOM 652 C CA . GLN A 1 85 ? -25.174 -1.122 39.592 1.00 93.06 85 GLN A CA 1
ATOM 653 C C . GLN A 1 85 ? -24.965 -0.818 41.081 1.00 93.06 85 GLN A C 1
ATOM 655 O O . GLN A 1 85 ? -25.771 -1.244 41.894 1.00 93.06 85 GLN A O 1
ATOM 660 N N . GLU A 1 86 ? -23.982 0.023 41.419 1.00 93.12 86 GLU A N 1
ATOM 661 C CA . GLU A 1 86 ? -23.753 0.535 42.781 1.00 93.12 86 GLU A CA 1
ATOM 662 C C . GLU A 1 86 ? -24.970 1.304 43.329 1.00 93.12 86 GLU A C 1
ATOM 664 O O . GLU A 1 86 ? -25.317 1.163 44.497 1.00 93.12 86 GLU A O 1
ATOM 669 N N . GLN A 1 87 ? -25.642 2.110 42.496 1.00 88.75 87 GLN A N 1
ATOM 670 C CA . GLN A 1 87 ? -26.858 2.834 42.898 1.00 88.75 87 GLN A CA 1
ATOM 671 C C . GLN A 1 87 ? -28.067 1.917 43.103 1.00 88.75 87 GLN A C 1
ATOM 673 O O . GLN A 1 87 ? -28.911 2.224 43.939 1.00 88.75 87 GLN A O 1
ATOM 678 N N . GLN A 1 88 ? -28.174 0.838 42.322 1.00 86.88 88 GLN A N 1
AT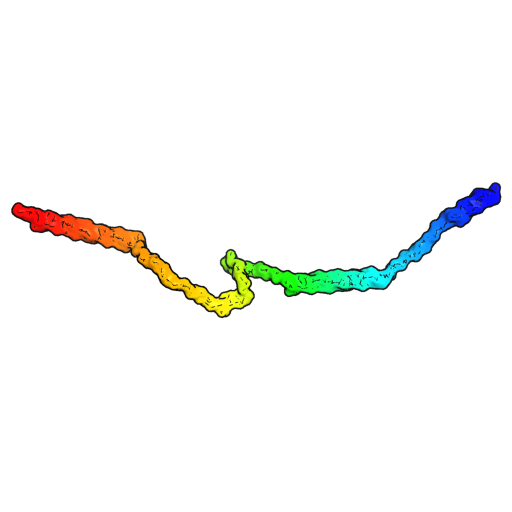OM 679 C CA . GLN A 1 88 ? -29.234 -0.159 42.482 1.00 86.88 88 GLN A CA 1
ATOM 680 C C . GLN A 1 88 ? -29.040 -0.943 43.779 1.00 86.88 88 GLN A C 1
ATOM 682 O O . GLN A 1 88 ? -29.955 -0.969 44.589 1.00 86.88 88 GLN A O 1
ATOM 687 N N . ASP A 1 89 ? -27.830 -1.455 44.015 1.00 85.94 89 ASP A N 1
ATOM 688 C CA . ASP A 1 89 ? -27.471 -2.210 45.224 1.00 85.94 89 ASP A CA 1
ATOM 689 C C . ASP A 1 89 ? -27.728 -1.383 46.498 1.00 85.94 89 ASP A C 1
ATOM 691 O O . ASP A 1 89 ? -28.408 -1.825 47.418 1.00 85.94 89 ASP A O 1
ATOM 695 N N . LEU A 1 90 ? -27.313 -0.108 46.492 1.00 82.31 90 LEU A N 1
ATOM 696 C CA . LEU A 1 90 ? -27.559 0.813 47.605 1.00 82.31 90 LEU A CA 1
ATOM 697 C C . LEU A 1 90 ? -29.054 1.116 47.832 1.00 82.31 90 LEU A C 1
ATOM 699 O O . LEU A 1 90 ? -29.455 1.436 48.951 1.00 82.31 90 LEU A O 1
ATOM 703 N N . GLY A 1 91 ? -29.867 1.081 46.774 1.00 74.00 91 GLY A N 1
ATOM 704 C CA . GLY A 1 91 ? -31.317 1.263 46.854 1.00 74.00 91 GLY A CA 1
ATOM 705 C C . GLY A 1 91 ? -32.027 0.022 47.392 1.00 74.00 91 GLY A C 1
ATOM 706 O O . GLY A 1 91 ? -32.877 0.149 48.269 1.00 74.00 91 GLY A O 1
ATOM 707 N N . ASP A 1 92 ? -31.628 -1.163 46.926 1.00 69.69 92 ASP A N 1
ATOM 708 C CA . ASP A 1 92 ? -32.134 -2.447 47.416 1.00 69.69 92 ASP A CA 1
ATOM 709 C C . ASP A 1 92 ? -31.795 -2.652 48.909 1.00 69.69 92 ASP A C 1
ATOM 711 O O . ASP A 1 92 ? -32.651 -3.094 49.676 1.00 69.69 92 ASP A O 1
ATOM 715 N N . ASP A 1 93 ? -30.608 -2.241 49.371 1.00 62.53 93 ASP A N 1
ATOM 716 C CA . ASP A 1 93 ? -30.242 -2.264 50.799 1.00 62.53 93 ASP A CA 1
ATOM 717 C C . ASP A 1 93 ? -31.064 -1.279 51.660 1.00 62.53 93 ASP A C 1
ATOM 719 O O . ASP A 1 93 ? -31.276 -1.511 52.854 1.00 62.53 93 ASP A O 1
ATOM 723 N N . ALA A 1 94 ? -31.539 -0.167 51.086 1.00 62.75 94 ALA A N 1
ATOM 724 C CA . ALA A 1 94 ? -32.331 0.834 51.805 1.00 62.75 94 ALA A CA 1
ATOM 725 C C . ALA A 1 94 ? -33.799 0.412 52.010 1.00 62.75 94 ALA A C 1
ATOM 727 O O . ALA A 1 94 ? -34.421 0.849 52.981 1.00 62.75 94 ALA A O 1
ATOM 728 N N . ASP A 1 95 ? -34.335 -0.444 51.134 1.00 59.72 95 ASP A N 1
ATOM 729 C CA . ASP A 1 95 ? -35.679 -1.030 51.247 1.00 59.72 95 ASP A CA 1
ATOM 730 C C . ASP A 1 95 ? -35.711 -2.302 52.131 1.00 59.72 95 ASP A C 1
ATOM 732 O O . ASP A 1 95 ? -36.783 -2.748 52.547 1.00 59.72 95 ASP A O 1
ATOM 736 N N . VAL A 1 96 ? -34.548 -2.866 52.492 1.00 61.75 96 VAL A N 1
ATOM 737 C CA . VAL A 1 96 ? -34.394 -4.028 53.396 1.00 61.75 96 VAL A CA 1
ATOM 738 C C . VAL A 1 96 ? -34.010 -3.572 54.814 1.00 61.75 96 VAL A C 1
ATOM 740 O O . VAL A 1 96 ? -33.044 -4.036 55.413 1.00 61.75 96 VAL A O 1
ATOM 743 N N . GLN A 1 97 ? -34.778 -2.653 55.399 1.00 51.94 97 GLN A N 1
ATOM 744 C CA . GLN A 1 97 ? -34.691 -2.325 56.830 1.00 51.94 97 GLN A CA 1
ATOM 745 C C . GLN A 1 97 ? -36.062 -2.593 57.485 1.00 51.94 97 GLN A C 1
ATOM 747 O O . GLN A 1 97 ? -37.050 -2.017 57.025 1.00 51.94 97 GLN A O 1
ATOM 752 N N . PRO A 1 98 ? -36.162 -3.490 58.492 1.00 61.28 98 PRO A N 1
ATOM 753 C CA . PRO A 1 98 ? -37.425 -3.820 59.162 1.00 61.28 98 PRO A CA 1
ATOM 754 C C . PRO A 1 98 ? -37.995 -2.674 60.009 1.00 61.28 98 PRO A C 1
ATOM 756 O O . PRO A 1 98 ? -37.206 -1.858 60.539 1.00 61.28 98 PRO A O 1
#

Radius of gyration: 44.08 Å; chains: 1; bounding box: 121×18×91 Å

Foldseek 3Di:
DVVVVVVVVVPPPPPDPPPPDVVVVVVVVVVVVVVVVVVVVPDDQDDDPNDRDPDPVVVVPDDPDDPDDPDDDDPVRVVVVVVVVVVVVVVVVVVPDD

Sequence (98 aa):
MSVELILRLEQRPESRPHMMSTSKRLASGLILLAAAGTAGLAGCQTTVGGQTLPSGYYLRDDVQYFPSGPEFLLYNTERAYQQRQEQQDLGDDADVQP

pLDDT: mean 73.74, std 11.65, range [51.94, 94.06]